Protein AF-A0A2D4ITJ0-F1 (afdb_monomer_lite)

Foldseek 3Di:
DDDDDDDDDDDDDDDDDDDDDDDDDPPPPPQPDWWKFKWFQDDDVVVLVVVVVVLVVVCVVPVVCVVVDDDNVPHIDTDDTGHDDDPVSVVCVVVVPPVPDTIDMDTD

Organism: NCBI:txid129467

pLDDT: mean 70.97, std 22.15, range [31.16, 97.5]

InterPro domains:
  IPR019510 A-kinase anchor protein 7-like, phosphoesterase domain [PF10469] (34-94)
  IPR052641 A-kinase anchor protein 7 isoform gamma [PTHR15934] (6-92)

Radius of gyration: 24.14 Å; chains: 1; bounding box: 30×59×60 Å

Sequence (108 aa):
KCKPSVKKKRKRIAGKGTEEDSTIMKKKKNQDRPNYFISVPITNPKIIDGIQTLQNTIIQKDNRLSKAMIHYGTFHVTLLVMHLSNEEAISKYVFHSEIKCCFKICFV

Secondary structure (DSSP, 8-state):
--PPPPP-PPPP-------------------PPP-EEEEEE---HHHHHHHHHHHHHHHHH-GGGGGGPPPGGG-EEEEEEE---SHHHHHHHHHH---TTT-EEEE-

Structure (mmCIF, N/CA/C/O backbone):
data_AF-A0A2D4ITJ0-F1
#
_entry.id   AF-A0A2D4ITJ0-F1
#
loop_
_atom_site.group_PDB
_atom_site.id
_atom_site.type_symbol
_atom_site.label_atom_id
_atom_site.label_alt_id
_atom_site.label_comp_id
_atom_site.label_asym_id
_atom_site.label_entity_id
_atom_site.label_seq_id
_atom_site.pdbx_PDB_ins_code
_atom_site.Cartn_x
_atom_site.Cartn_y
_atom_site.Cartn_z
_atom_site.occupancy
_atom_site.B_iso_or_equiv
_atom_site.auth_seq_id
_atom_site.auth_comp_id
_atom_site.auth_asym_id
_atom_site.auth_atom_id
_atom_site.pdbx_PDB_model_num
ATOM 1 N N . LYS A 1 1 ? 17.073 -43.453 16.916 1.00 37.25 1 LYS A N 1
ATOM 2 C CA . LYS A 1 1 ? 17.868 -43.082 15.716 1.00 37.25 1 LYS A CA 1
ATOM 3 C C . LYS A 1 1 ? 17.066 -43.483 14.478 1.00 37.25 1 LYS A C 1
ATOM 5 O O . LYS A 1 1 ? 17.015 -44.666 14.170 1.00 37.25 1 LYS A O 1
ATOM 10 N N . CYS A 1 2 ? 16.376 -42.536 13.840 1.00 35.75 2 CYS A N 1
ATOM 11 C CA . CYS A 1 2 ? 15.484 -42.799 12.705 1.00 35.75 2 CYS A CA 1
ATOM 12 C C . CYS A 1 2 ? 16.147 -42.355 11.395 1.00 35.75 2 CYS A C 1
ATOM 14 O O . CYS A 1 2 ? 16.749 -41.286 11.328 1.00 35.75 2 CYS A O 1
ATOM 16 N N . LYS A 1 3 ? 16.089 -43.238 10.396 1.00 40.66 3 LYS A N 1
ATOM 17 C CA . LYS A 1 3 ? 16.784 -43.158 9.105 1.00 40.66 3 LYS A CA 1
ATOM 18 C C . LYS A 1 3 ? 16.234 -42.009 8.234 1.00 40.66 3 LYS A C 1
ATOM 20 O O . LYS A 1 3 ? 15.022 -41.805 8.230 1.00 40.66 3 LYS A O 1
ATOM 25 N N . PRO A 1 4 ? 17.075 -41.293 7.465 1.00 44.66 4 PRO A N 1
ATOM 26 C CA . PRO A 1 4 ? 16.616 -40.230 6.576 1.00 44.66 4 PRO A CA 1
ATOM 27 C C . PRO A 1 4 ? 15.998 -40.786 5.283 1.00 44.66 4 PRO A C 1
ATOM 29 O O . PRO A 1 4 ? 16.589 -41.611 4.587 1.00 44.66 4 PRO A O 1
ATOM 32 N N . SER A 1 5 ? 14.803 -40.295 4.956 1.00 46.69 5 SER A N 1
ATOM 33 C CA . SER A 1 5 ? 14.057 -40.573 3.727 1.00 46.69 5 SER A CA 1
ATOM 34 C C . SER A 1 5 ? 14.753 -39.990 2.491 1.00 46.69 5 SER A C 1
ATOM 36 O O . SER A 1 5 ? 15.097 -38.807 2.442 1.00 46.69 5 SER A O 1
ATOM 38 N N . VAL A 1 6 ? 14.929 -40.838 1.480 1.00 51.19 6 VAL A N 1
ATOM 39 C CA . VAL A 1 6 ? 15.615 -40.578 0.209 1.00 51.19 6 VAL A CA 1
ATOM 40 C C . VAL A 1 6 ? 14.942 -39.444 -0.579 1.00 51.19 6 VAL A C 1
ATOM 42 O O . VAL A 1 6 ? 13.766 -39.516 -0.935 1.00 51.19 6 VAL A O 1
ATOM 45 N N . LYS A 1 7 ? 15.713 -38.393 -0.889 1.00 48.19 7 LYS A N 1
ATOM 46 C CA . LYS A 1 7 ? 15.305 -37.260 -1.736 1.00 48.19 7 LYS A CA 1
ATOM 47 C C . LYS A 1 7 ? 15.137 -37.719 -3.194 1.00 48.19 7 LYS A C 1
ATOM 49 O O . LYS A 1 7 ? 16.079 -38.222 -3.805 1.00 48.19 7 LYS A O 1
ATOM 54 N N . LYS A 1 8 ? 13.949 -37.515 -3.772 1.00 48.59 8 LYS A N 1
ATOM 55 C CA . LYS A 1 8 ? 13.601 -37.887 -5.158 1.00 48.59 8 LYS A CA 1
ATOM 56 C C . LYS A 1 8 ? 14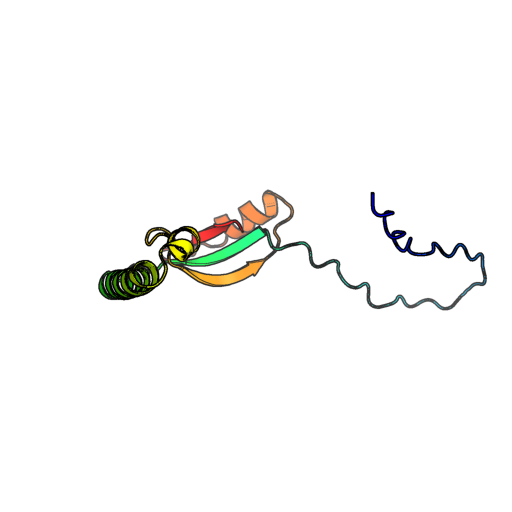.335 -36.970 -6.157 1.00 48.59 8 LYS A C 1
ATOM 58 O O . LYS A 1 8 ? 13.923 -35.841 -6.407 1.00 48.59 8 LYS A O 1
ATOM 63 N N . LYS A 1 9 ? 15.456 -37.454 -6.703 1.00 42.34 9 LYS A N 1
ATOM 64 C CA . LYS A 1 9 ? 16.301 -36.783 -7.709 1.00 42.34 9 LYS A CA 1
ATOM 65 C C . LYS A 1 9 ? 15.599 -36.804 -9.075 1.00 42.34 9 LYS A C 1
ATOM 67 O O . LYS A 1 9 ? 15.314 -37.871 -9.613 1.00 42.34 9 LYS A O 1
ATOM 72 N N . ARG A 1 10 ? 15.286 -35.627 -9.628 1.00 51.53 10 ARG A N 1
ATOM 73 C CA . ARG A 1 10 ? 14.61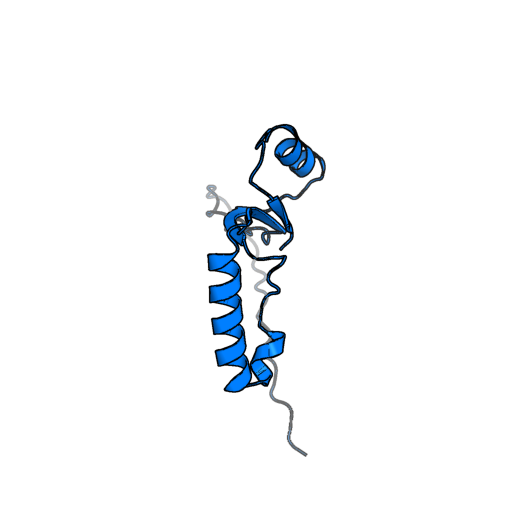1 -35.469 -10.930 1.00 51.53 10 ARG A CA 1
ATOM 74 C C . ARG A 1 10 ? 15.575 -35.865 -12.065 1.00 51.53 10 ARG A C 1
ATOM 76 O O . ARG A 1 10 ? 16.711 -35.401 -12.113 1.00 51.53 10 ARG A O 1
ATOM 83 N N . LYS A 1 11 ? 15.117 -36.777 -12.926 1.00 48.69 11 LYS A N 1
ATOM 84 C CA . LYS A 1 11 ? 15.854 -37.472 -13.997 1.00 48.69 11 LYS A CA 1
ATOM 85 C C . LYS A 1 11 ? 16.205 -36.512 -15.150 1.00 48.69 11 LYS A C 1
ATOM 87 O O . LYS A 1 11 ? 15.303 -35.924 -15.738 1.00 48.69 11 LYS A O 1
ATOM 92 N N . ARG A 1 12 ? 17.497 -36.363 -15.475 1.00 36.53 12 ARG A N 1
ATOM 93 C CA . ARG A 1 12 ? 17.982 -35.756 -16.732 1.00 36.53 12 ARG A CA 1
ATOM 94 C C . ARG A 1 12 ? 17.745 -36.761 -17.863 1.00 36.53 12 ARG A C 1
ATOM 96 O O . ARG A 1 12 ? 18.218 -37.888 -17.755 1.00 36.53 12 ARG A O 1
ATOM 103 N N . ILE A 1 13 ? 17.027 -36.374 -18.914 1.00 44.69 13 ILE A N 1
ATOM 104 C CA . ILE A 1 13 ? 16.948 -37.160 -20.151 1.00 44.69 13 ILE A CA 1
ATOM 105 C C . ILE A 1 13 ? 17.930 -36.533 -21.138 1.00 44.69 13 ILE A C 1
ATOM 107 O O . ILE A 1 13 ? 17.722 -35.417 -21.604 1.00 44.69 13 ILE A O 1
ATOM 111 N N . ALA A 1 14 ? 19.024 -37.249 -21.385 1.00 39.62 14 ALA A N 1
ATOM 112 C CA . ALA A 1 14 ? 19.845 -37.098 -22.574 1.00 39.62 14 ALA A CA 1
ATOM 113 C C . ALA A 1 14 ? 19.187 -37.931 -23.685 1.00 39.62 14 ALA A C 1
ATOM 115 O O . ALA A 1 14 ? 18.907 -39.110 -23.474 1.00 39.62 14 ALA A O 1
ATOM 116 N N . GLY A 1 15 ? 18.910 -37.317 -24.833 1.00 34.59 15 GLY A N 1
ATOM 117 C CA . GLY A 1 15 ? 18.323 -37.972 -25.999 1.00 34.59 15 GLY A CA 1
ATOM 118 C C . GLY A 1 15 ? 18.745 -37.228 -27.260 1.00 34.59 15 GLY A C 1
ATOM 119 O O . GLY A 1 15 ? 18.492 -36.036 -27.392 1.00 34.59 15 GLY A O 1
ATOM 120 N N . LYS A 1 16 ? 19.468 -37.939 -28.119 1.00 35.09 16 LYS A N 1
ATOM 121 C CA . LYS A 1 16 ? 20.209 -37.501 -29.301 1.00 35.09 16 LYS A CA 1
ATOM 122 C C . LYS A 1 16 ? 19.347 -37.738 -30.555 1.00 35.09 16 LYS A C 1
ATOM 124 O O . LYS A 1 16 ? 18.990 -38.883 -30.786 1.00 35.09 16 LYS A O 1
ATOM 129 N N . GLY A 1 17 ? 19.071 -36.665 -31.308 1.00 31.16 17 GLY A N 1
ATOM 130 C CA . GLY A 1 17 ? 18.825 -36.581 -32.764 1.00 31.16 17 GLY A CA 1
ATOM 131 C C . GLY A 1 17 ? 17.637 -37.308 -33.413 1.00 31.16 17 GLY A C 1
ATOM 132 O O . GLY A 1 17 ? 17.665 -38.526 -33.536 1.00 31.16 17 GLY A O 1
ATOM 133 N N . THR A 1 18 ? 16.690 -36.552 -33.984 1.00 33.84 18 THR A N 1
ATOM 134 C CA . THR A 1 18 ? 16.378 -36.566 -35.436 1.00 33.84 18 THR A CA 1
ATOM 135 C C . THR A 1 18 ? 15.613 -35.289 -35.805 1.00 33.84 18 THR A C 1
ATOM 137 O O . THR A 1 18 ? 15.002 -34.659 -34.943 1.00 33.84 18 THR A O 1
ATOM 140 N N . GLU A 1 19 ? 15.783 -34.853 -37.043 1.00 41.38 19 GLU A N 1
ATOM 141 C CA . GLU A 1 19 ? 15.733 -33.468 -37.499 1.00 41.38 19 GLU A CA 1
ATOM 142 C C . GLU A 1 19 ? 14.327 -33.035 -37.990 1.00 41.38 19 GLU A C 1
ATOM 144 O O . GLU A 1 19 ? 13.507 -33.862 -38.375 1.00 41.38 19 GLU A O 1
ATOM 149 N N . GLU A 1 20 ? 14.113 -31.712 -37.982 1.00 43.03 20 GLU A N 1
ATOM 150 C CA . GLU A 1 20 ? 13.203 -30.934 -38.856 1.00 43.03 20 GLU A CA 1
ATOM 151 C C . GLU A 1 20 ? 11.673 -31.022 -38.652 1.00 43.03 20 GLU A C 1
ATOM 153 O O . GLU A 1 20 ? 10.951 -31.637 -39.424 1.00 43.03 20 GLU A O 1
ATOM 158 N N . ASP A 1 21 ? 11.152 -30.249 -37.690 1.00 36.22 21 ASP A N 1
ATOM 159 C CA . ASP A 1 21 ? 10.045 -29.325 -37.994 1.00 36.22 21 ASP A CA 1
ATOM 160 C C . ASP A 1 21 ? 10.104 -28.108 -37.060 1.00 36.22 21 ASP A C 1
ATOM 162 O O . ASP A 1 21 ? 9.934 -28.164 -35.835 1.00 36.22 21 ASP A O 1
ATOM 166 N N . SER A 1 22 ? 10.457 -26.985 -37.662 1.00 43.84 22 SER A N 1
ATOM 167 C CA . SER A 1 22 ? 10.621 -25.687 -37.042 1.00 43.84 22 SER A CA 1
ATOM 168 C C . SER A 1 22 ? 9.285 -24.953 -36.981 1.00 43.84 22 SER A C 1
ATOM 170 O O . SER A 1 22 ? 8.814 -24.451 -37.991 1.00 43.84 22 SER A O 1
ATOM 172 N N . THR A 1 23 ? 8.729 -24.782 -35.781 1.00 44.44 23 THR A N 1
ATOM 173 C CA . THR A 1 23 ? 8.174 -23.496 -35.291 1.00 44.44 23 THR A CA 1
ATOM 174 C C . THR A 1 23 ? 7.833 -23.598 -33.802 1.00 44.44 23 THR A C 1
ATOM 176 O O . THR A 1 23 ? 6.694 -23.588 -33.350 1.00 44.44 23 THR A O 1
ATOM 179 N N . ILE A 1 24 ? 8.908 -23.720 -33.021 1.00 48.53 24 ILE A N 1
ATOM 180 C CA . ILE A 1 24 ? 9.148 -23.019 -31.753 1.00 48.53 24 ILE A CA 1
ATOM 181 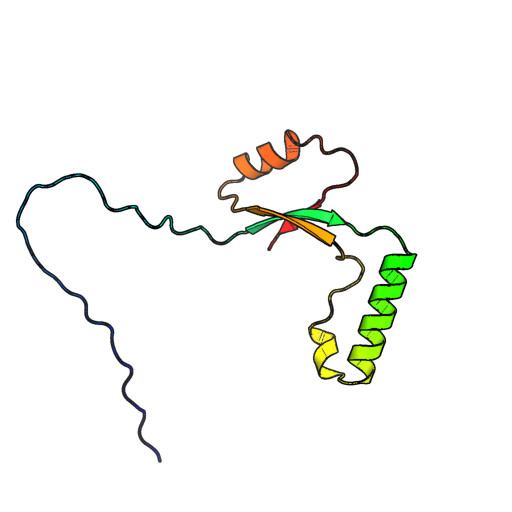C C . ILE A 1 24 ? 7.887 -22.785 -30.905 1.00 48.53 24 ILE A C 1
ATOM 183 O O . ILE A 1 24 ? 7.308 -21.701 -30.843 1.00 48.53 24 ILE A O 1
ATOM 187 N N . MET A 1 25 ? 7.532 -23.847 -30.184 1.00 44.47 25 MET A N 1
ATOM 188 C CA . MET A 1 25 ? 7.156 -23.840 -28.771 1.00 44.47 25 MET A CA 1
ATOM 189 C C . MET A 1 25 ? 7.080 -22.431 -28.174 1.00 44.47 25 MET A C 1
ATOM 191 O O . MET A 1 25 ? 8.115 -21.791 -27.982 1.00 44.47 25 MET A O 1
ATOM 195 N N . LYS A 1 26 ? 5.866 -21.984 -27.821 1.00 49.97 26 LYS A N 1
ATOM 196 C CA . LYS A 1 26 ? 5.619 -20.820 -26.957 1.00 49.97 26 LYS A CA 1
ATOM 197 C C . LYS A 1 26 ? 6.595 -20.881 -25.784 1.00 49.97 26 LYS A C 1
ATOM 199 O O . LYS A 1 26 ? 6.367 -21.607 -24.814 1.00 49.97 26 LYS A O 1
ATOM 204 N N . LYS A 1 27 ? 7.713 -20.159 -25.900 1.00 51.09 27 LYS A N 1
ATOM 205 C CA . LYS A 1 27 ? 8.709 -20.007 -24.848 1.00 51.09 27 LYS A CA 1
ATOM 206 C C . LYS A 1 27 ? 7.892 -19.435 -23.704 1.00 51.09 27 LYS A C 1
ATOM 208 O O . LYS A 1 27 ? 7.410 -18.310 -23.822 1.00 51.09 27 LYS A O 1
ATOM 213 N N . LYS A 1 28 ? 7.627 -20.225 -22.655 1.00 53.50 28 LYS A N 1
ATOM 214 C CA . LYS A 1 28 ? 7.152 -19.671 -21.388 1.00 53.50 28 LYS A CA 1
ATOM 215 C C . LYS A 1 28 ? 8.171 -18.585 -21.089 1.00 53.50 28 LYS A C 1
ATOM 217 O O . LYS A 1 28 ? 9.312 -18.918 -20.775 1.00 53.50 28 LYS A O 1
ATOM 222 N N . LYS A 1 29 ? 7.822 -17.317 -21.345 1.00 59.41 29 LYS A N 1
ATOM 223 C CA . LYS A 1 29 ? 8.639 -16.189 -20.917 1.00 59.41 29 LYS A CA 1
ATOM 224 C C . LYS A 1 29 ? 8.843 -16.501 -19.448 1.00 59.41 29 LYS A C 1
ATOM 226 O O . LYS A 1 29 ? 7.851 -16.638 -18.731 1.00 59.41 29 LYS A O 1
ATOM 231 N N . ASN A 1 30 ? 10.084 -16.743 -19.038 1.00 55.28 30 ASN A N 1
ATOM 232 C CA . ASN A 1 30 ? 10.407 -16.637 -17.630 1.00 55.28 30 ASN A CA 1
ATOM 233 C C . ASN A 1 30 ? 9.937 -15.221 -17.303 1.00 55.28 30 ASN A C 1
ATOM 235 O O . ASN A 1 30 ? 10.503 -14.264 -17.824 1.00 55.28 30 ASN A O 1
ATOM 239 N N . GLN A 1 31 ? 8.770 -15.092 -16.670 1.00 63.53 31 GLN A N 1
ATOM 240 C CA . GLN A 1 31 ? 8.301 -13.793 -16.237 1.00 63.53 31 GLN A CA 1
ATOM 241 C C . GLN A 1 31 ? 9.304 -13.418 -15.168 1.00 63.53 31 GLN A C 1
ATOM 243 O O . GLN A 1 31 ? 9.310 -14.017 -14.091 1.00 63.53 31 GLN A O 1
ATOM 248 N N . ASP A 1 32 ? 10.232 -12.542 -15.542 1.00 77.81 32 ASP A N 1
ATOM 249 C CA . ASP A 1 32 ? 11.213 -12.012 -14.618 1.00 77.81 32 ASP A CA 1
ATOM 250 C C . ASP A 1 32 ? 10.463 -11.501 -13.387 1.00 77.81 32 ASP A C 1
ATOM 252 O O . ASP A 1 32 ? 9.375 -10.920 -13.495 1.00 77.81 32 ASP A O 1
ATOM 256 N N . ARG A 1 33 ? 10.997 -11.811 -12.202 1.00 83.38 33 ARG A N 1
ATOM 257 C CA . ARG A 1 33 ? 10.330 -11.485 -10.942 1.00 83.38 33 ARG A CA 1
ATOM 258 C C . ARG A 1 33 ? 10.114 -9.970 -10.894 1.00 83.38 33 ARG A C 1
ATOM 260 O O . ARG A 1 33 ? 11.096 -9.251 -11.032 1.00 83.38 33 ARG A O 1
ATOM 267 N N . PRO A 1 34 ? 8.889 -9.476 -10.655 1.00 84.88 34 PRO A N 1
ATOM 268 C CA . PRO A 1 34 ? 8.667 -8.043 -10.562 1.00 84.88 34 PRO A CA 1
ATOM 269 C C . PRO A 1 34 ? 9.532 -7.406 -9.477 1.00 84.88 34 PRO A C 1
ATOM 271 O O . PRO A 1 34 ? 9.668 -7.968 -8.389 1.00 84.88 34 PRO A O 1
ATOM 274 N N . ASN A 1 35 ? 10.101 -6.244 -9.784 1.00 88.62 35 ASN A N 1
ATOM 275 C CA . ASN A 1 35 ? 10.975 -5.483 -8.889 1.00 88.62 35 ASN A CA 1
ATOM 276 C C . ASN A 1 35 ? 10.507 -4.036 -8.685 1.00 88.62 35 ASN A C 1
ATOM 278 O O . ASN A 1 35 ? 10.960 -3.391 -7.746 1.00 88.62 35 ASN A O 1
ATOM 282 N N . TYR A 1 36 ? 9.571 -3.541 -9.499 1.00 87.62 36 TYR A N 1
ATOM 283 C CA . TYR A 1 36 ? 8.993 -2.210 -9.343 1.00 87.62 36 TYR A CA 1
ATOM 284 C C . TYR A 1 36 ? 7.478 -2.237 -9.465 1.00 87.62 36 TYR A C 1
ATOM 286 O O . TYR A 1 36 ? 6.890 -3.078 -10.154 1.00 87.62 36 TYR A O 1
ATOM 294 N N . PHE A 1 37 ? 6.841 -1.259 -8.835 1.00 87.44 37 PHE A N 1
ATOM 295 C CA . PHE A 1 37 ? 5.428 -0.999 -9.026 1.00 87.44 37 PHE A CA 1
ATOM 296 C C . PHE A 1 37 ? 5.101 0.494 -8.991 1.00 87.44 37 PHE A C 1
ATOM 298 O O . PHE A 1 37 ? 5.795 1.290 -8.359 1.00 87.44 37 PHE A O 1
ATOM 305 N N . ILE A 1 38 ? 4.018 0.857 -9.675 1.00 86.25 38 ILE A N 1
ATOM 306 C CA . ILE A 1 38 ? 3.404 2.183 -9.633 1.00 86.25 38 ILE A CA 1
ATOM 307 C C . ILE A 1 38 ? 2.323 2.151 -8.564 1.00 86.25 38 ILE A C 1
ATOM 309 O O . ILE A 1 38 ? 1.480 1.249 -8.564 1.00 86.25 38 ILE A O 1
ATOM 313 N N . SER A 1 39 ? 2.326 3.135 -7.670 1.00 87.50 39 SER A N 1
ATOM 314 C CA . SER A 1 39 ? 1.347 3.212 -6.592 1.00 87.50 39 SER A CA 1
ATOM 315 C C . SER A 1 39 ? 0.828 4.615 -6.334 1.00 87.50 39 SER A C 1
ATOM 317 O O . SER A 1 39 ? 1.528 5.589 -6.599 1.00 87.50 39 SER A O 1
ATOM 319 N N . VAL A 1 40 ? -0.385 4.694 -5.787 1.00 89.25 40 VAL A N 1
ATOM 320 C CA . VAL A 1 40 ? -0.994 5.919 -5.260 1.00 89.25 40 VAL A CA 1
ATOM 321 C C . VAL A 1 40 ? -0.911 5.874 -3.731 1.00 89.25 40 VAL A C 1
ATOM 323 O O . VAL A 1 40 ? -1.479 4.951 -3.139 1.00 89.25 40 VAL A O 1
ATOM 326 N N . PRO A 1 41 ? -0.215 6.813 -3.068 1.00 90.00 41 PRO A N 1
ATOM 327 C CA . PRO A 1 41 ? -0.121 6.842 -1.618 1.00 90.00 41 PRO A CA 1
ATOM 328 C C . PRO A 1 41 ? -1.457 7.259 -1.003 1.00 90.00 41 PRO A C 1
ATOM 330 O O . PRO A 1 41 ? -2.180 8.101 -1.542 1.00 90.00 41 PRO A O 1
ATOM 333 N N . ILE A 1 42 ? -1.773 6.694 0.158 1.00 90.06 42 ILE A N 1
ATOM 334 C CA . ILE A 1 42 ? -2.946 7.102 0.930 1.00 90.06 42 ILE A CA 1
ATOM 335 C C . ILE A 1 42 ? -2.559 8.313 1.780 1.00 90.06 42 ILE A C 1
ATOM 337 O O . ILE A 1 42 ? -1.727 8.203 2.673 1.00 90.06 42 ILE A O 1
ATOM 341 N N . THR A 1 43 ? -3.167 9.469 1.506 1.00 90.44 43 THR A N 1
ATOM 342 C CA . THR A 1 43 ? -2.880 10.735 2.211 1.00 90.44 43 THR A CA 1
ATOM 343 C C . THR A 1 43 ? -4.018 11.205 3.111 1.00 90.44 43 THR A C 1
ATOM 345 O O . THR A 1 43 ? -3.813 12.070 3.959 1.00 90.44 43 THR A O 1
ATOM 348 N N . ASN A 1 44 ? -5.226 10.658 2.941 1.00 93.31 44 ASN A N 1
ATOM 349 C CA . ASN A 1 44 ? -6.384 11.074 3.725 1.00 93.31 44 ASN A CA 1
ATOM 350 C C . ASN A 1 44 ? -6.265 10.548 5.171 1.00 93.31 44 ASN A C 1
ATOM 352 O O . ASN A 1 44 ? -6.324 9.328 5.365 1.00 93.31 44 ASN A O 1
ATOM 356 N N . PRO A 1 45 ? -6.173 11.429 6.186 1.00 93.50 45 PRO A N 1
ATOM 357 C CA . PRO A 1 45 ? -5.957 11.023 7.573 1.00 93.50 45 PRO A CA 1
ATOM 358 C C . PRO A 1 45 ? -7.095 10.156 8.115 1.00 93.50 45 PRO A C 1
ATOM 360 O O . PRO A 1 45 ? -6.831 9.186 8.810 1.00 93.50 45 PRO A O 1
ATOM 363 N N . LYS A 1 46 ? -8.349 10.391 7.702 1.00 96.25 46 LYS A N 1
ATOM 364 C CA . LYS A 1 46 ? -9.485 9.563 8.144 1.00 96.25 46 LYS A CA 1
ATOM 365 C C . LYS A 1 46 ? -9.347 8.104 7.706 1.00 96.25 46 LYS A C 1
ATOM 367 O O . LYS A 1 46 ? -9.776 7.200 8.416 1.00 96.25 46 LYS A O 1
ATOM 372 N N . ILE A 1 47 ? -8.765 7.876 6.526 1.00 95.00 47 ILE A N 1
ATOM 373 C CA . ILE A 1 47 ? -8.513 6.524 6.016 1.00 95.00 47 ILE A CA 1
ATOM 374 C C . ILE A 1 47 ? -7.372 5.885 6.810 1.00 95.00 47 ILE A C 1
ATOM 376 O O . ILE A 1 47 ? -7.490 4.735 7.228 1.00 95.00 47 ILE A O 1
ATOM 380 N N . ILE A 1 48 ? -6.296 6.638 7.054 1.00 95.56 48 ILE A N 1
ATOM 381 C CA . ILE A 1 48 ? -5.143 6.181 7.837 1.00 95.56 48 ILE A CA 1
ATOM 382 C C . ILE A 1 48 ? -5.573 5.791 9.260 1.00 95.56 48 ILE A C 1
ATOM 384 O O . ILE A 1 48 ? -5.291 4.672 9.688 1.00 95.56 48 ILE A O 1
ATOM 388 N N . ASP A 1 49 ? -6.330 6.650 9.943 1.00 96.50 49 ASP A N 1
ATOM 389 C CA . ASP A 1 49 ? -6.827 6.427 11.306 1.00 96.50 49 ASP A CA 1
ATOM 390 C C . ASP A 1 49 ? -7.749 5.203 11.390 1.00 96.50 49 ASP A C 1
ATOM 392 O O . ASP A 1 49 ? -7.665 4.399 12.326 1.00 96.50 49 ASP A O 1
ATOM 396 N N . GLY A 1 50 ? -8.615 5.026 10.386 1.00 96.88 50 GLY A N 1
ATOM 397 C CA . GLY A 1 50 ? -9.493 3.862 10.285 1.00 96.88 50 GLY A CA 1
ATOM 398 C C . GLY A 1 50 ? -8.708 2.556 10.137 1.00 96.88 50 GLY A C 1
ATOM 399 O O . GLY A 1 50 ? -8.975 1.589 10.855 1.00 96.88 50 GLY A O 1
ATOM 400 N N . ILE A 1 51 ? -7.698 2.532 9.261 1.00 95.75 51 ILE A N 1
ATOM 401 C CA . ILE A 1 51 ? -6.820 1.365 9.084 1.00 95.75 51 ILE A CA 1
ATOM 402 C C . ILE A 1 51 ? -6.027 1.093 10.365 1.00 95.75 51 ILE A C 1
ATOM 404 O O . ILE A 1 51 ? -5.935 -0.056 10.792 1.00 95.75 51 ILE A O 1
ATOM 408 N N . GLN A 1 52 ? -5.487 2.125 11.012 1.00 95.69 52 GLN A N 1
ATOM 409 C CA . GLN A 1 52 ? -4.707 1.972 12.238 1.00 95.69 52 GLN A CA 1
ATOM 410 C C . GLN A 1 52 ? -5.556 1.416 13.386 1.00 95.69 52 GLN A C 1
ATOM 412 O O . GLN A 1 52 ? -5.122 0.513 14.101 1.00 95.69 52 GLN A O 1
ATOM 417 N N . THR A 1 53 ? -6.794 1.892 13.528 1.00 97.19 53 THR A N 1
ATOM 418 C CA . THR A 1 53 ? -7.747 1.352 14.506 1.00 97.19 53 THR A CA 1
ATOM 419 C C . THR A 1 53 ? -8.007 -0.131 14.251 1.00 97.19 53 THR A C 1
ATOM 421 O O . THR A 1 53 ? -7.921 -0.937 15.177 1.00 97.19 53 THR A O 1
ATOM 424 N N . LEU A 1 54 ? -8.235 -0.514 12.990 1.00 96.50 54 LEU A N 1
ATOM 425 C CA . LEU A 1 54 ? -8.414 -1.911 12.599 1.00 96.50 54 LEU A CA 1
ATOM 426 C C . LEU A 1 54 ? -7.179 -2.768 12.926 1.00 96.50 54 LEU A C 1
ATOM 428 O O . LEU A 1 54 ? -7.317 -3.836 13.526 1.00 96.50 54 LEU A O 1
ATOM 432 N N . GLN A 1 55 ? -5.974 -2.303 12.579 1.00 96.38 55 GLN A N 1
ATOM 433 C CA . GLN A 1 55 ? -4.720 -2.994 12.901 1.00 96.38 55 GLN A CA 1
ATOM 434 C C . GLN A 1 55 ? -4.569 -3.194 14.416 1.00 96.38 55 GLN A C 1
ATOM 436 O O . GLN A 1 55 ? -4.246 -4.296 14.859 1.00 96.38 55 GLN A O 1
ATOM 441 N N . ASN A 1 56 ? -4.872 -2.169 15.216 1.00 96.19 56 ASN A N 1
ATOM 442 C CA . ASN A 1 56 ? -4.815 -2.239 16.676 1.00 96.19 56 ASN A CA 1
ATOM 443 C C . ASN A 1 56 ? -5.791 -3.277 17.237 1.00 96.19 56 ASN A C 1
ATOM 445 O O . ASN A 1 56 ? -5.406 -4.073 18.092 1.00 96.19 56 ASN A O 1
ATOM 449 N N . THR A 1 57 ? -7.031 -3.320 16.740 1.00 97.50 57 THR A N 1
ATOM 450 C CA . THR A 1 57 ? -8.011 -4.334 17.156 1.00 97.50 57 THR A CA 1
ATOM 451 C C . THR A 1 57 ? -7.527 -5.750 16.837 1.00 97.50 57 THR A C 1
ATOM 453 O O . THR A 1 57 ? -7.687 -6.648 17.661 1.00 97.50 57 THR A O 1
ATOM 456 N N . ILE A 1 58 ? -6.892 -5.964 15.681 1.00 96.56 58 ILE A N 1
ATOM 457 C CA . ILE A 1 58 ? -6.338 -7.274 15.304 1.00 96.56 58 ILE A CA 1
ATOM 458 C C . ILE A 1 58 ? -5.165 -7.657 16.218 1.00 96.56 58 ILE A C 1
ATOM 460 O O . ILE A 1 58 ? -5.135 -8.775 16.730 1.00 96.56 58 ILE A O 1
ATOM 464 N N . ILE A 1 59 ? -4.234 -6.733 16.477 1.00 96.62 59 ILE A N 1
ATOM 465 C CA . ILE A 1 59 ? -3.076 -6.966 17.358 1.00 96.62 59 ILE A CA 1
ATOM 466 C C . ILE A 1 59 ? -3.523 -7.273 18.792 1.00 96.62 59 ILE A C 1
ATOM 468 O O . ILE A 1 59 ? -2.964 -8.161 19.431 1.00 96.62 59 ILE A O 1
ATOM 472 N N . GLN A 1 60 ? -4.546 -6.579 19.296 1.00 97.12 60 GLN A N 1
ATOM 473 C CA . GLN A 1 60 ? -5.111 -6.847 20.622 1.00 97.12 60 GLN A CA 1
ATOM 474 C C . GLN A 1 60 ? -5.673 -8.269 20.744 1.00 97.12 60 GLN A C 1
ATOM 476 O O . GLN A 1 60 ? -5.652 -8.839 21.833 1.00 97.12 60 GLN A O 1
ATOM 481 N N . LYS A 1 61 ? -6.180 -8.848 19.648 1.00 96.81 61 LYS A N 1
ATOM 482 C CA . LYS A 1 61 ? -6.677 -10.231 19.615 1.00 96.81 61 LYS A CA 1
ATOM 483 C C . LYS A 1 61 ? -5.548 -11.249 19.467 1.00 96.81 61 LYS A C 1
ATOM 485 O O . LYS A 1 61 ? -5.578 -12.272 20.144 1.00 96.81 61 LYS A O 1
ATOM 490 N N . ASP A 1 62 ? -4.565 -10.977 18.610 1.00 95.62 62 ASP A N 1
ATOM 491 C CA . ASP A 1 62 ? -3.365 -11.802 18.456 1.00 95.62 62 ASP A CA 1
ATOM 492 C C . ASP A 1 62 ? -2.123 -10.937 18.201 1.00 95.62 62 ASP A C 1
ATOM 494 O O . ASP A 1 62 ? -1.857 -10.463 17.092 1.00 95.62 62 ASP A O 1
ATOM 498 N N . ASN A 1 63 ? -1.299 -10.799 19.240 1.00 95.38 63 ASN A N 1
ATOM 499 C CA . ASN A 1 63 ? -0.083 -9.995 19.194 1.00 95.38 63 ASN A CA 1
ATOM 500 C C . ASN A 1 63 ? 0.969 -10.532 18.204 1.00 95.38 63 ASN A C 1
ATOM 502 O O . ASN A 1 63 ? 1.855 -9.794 17.764 1.00 95.38 63 ASN A O 1
ATOM 506 N N . ARG A 1 64 ? 0.896 -11.806 17.803 1.00 96.00 64 ARG A N 1
ATOM 507 C CA . ARG A 1 64 ? 1.840 -12.394 16.836 1.00 96.00 64 ARG A CA 1
ATOM 508 C C . ARG A 1 64 ? 1.700 -11.760 15.452 1.00 96.00 64 ARG A C 1
ATOM 510 O O . ARG A 1 64 ? 2.668 -11.760 14.693 1.00 96.00 64 ARG A O 1
ATOM 517 N N . LEU A 1 65 ? 0.531 -11.188 15.151 1.00 94.94 65 LEU A N 1
ATOM 518 C CA . LEU A 1 65 ? 0.232 -10.512 13.889 1.00 94.94 65 LEU A CA 1
ATOM 519 C C . LEU A 1 65 ? 0.843 -9.110 13.789 1.00 94.94 65 LEU A C 1
ATOM 521 O O . LEU A 1 65 ? 0.894 -8.565 12.690 1.00 94.94 65 LEU A O 1
ATOM 525 N N . SER A 1 66 ? 1.369 -8.546 14.882 1.00 93.12 66 SER A N 1
ATOM 526 C CA . SER A 1 66 ? 2.032 -7.230 14.875 1.00 93.12 66 SER A CA 1
ATOM 527 C C . SER A 1 66 ? 3.137 -7.126 13.818 1.00 93.12 66 SER A C 1
ATOM 529 O O . SER A 1 66 ? 3.223 -6.125 13.116 1.00 93.12 66 SER A O 1
ATOM 531 N N . LYS A 1 67 ? 3.924 -8.194 13.627 1.00 92.69 67 LYS A N 1
ATOM 532 C CA . LYS A 1 67 ? 5.001 -8.259 12.621 1.00 92.69 67 LYS A CA 1
ATOM 533 C C . LYS A 1 67 ? 4.505 -8.268 11.173 1.00 92.69 67 LYS A C 1
ATOM 535 O O . LYS A 1 67 ? 5.296 -8.013 10.273 1.00 92.69 67 LYS A O 1
ATOM 540 N N . ALA A 1 68 ? 3.239 -8.612 10.947 1.00 92.69 68 ALA A N 1
ATOM 541 C CA . ALA A 1 68 ? 2.629 -8.636 9.622 1.00 92.69 68 ALA A CA 1
ATOM 542 C C . ALA A 1 68 ? 1.957 -7.301 9.259 1.00 92.69 68 ALA A C 1
ATOM 544 O O . ALA A 1 68 ? 1.582 -7.107 8.104 1.00 92.69 68 ALA A O 1
ATOM 545 N N . MET A 1 69 ? 1.790 -6.390 10.224 1.00 93.12 69 MET A N 1
ATOM 546 C CA . MET A 1 69 ? 1.157 -5.099 9.977 1.00 93.12 69 MET A CA 1
ATOM 547 C C . MET A 1 69 ? 2.102 -4.163 9.232 1.00 93.12 69 MET A C 1
ATOM 549 O O . MET A 1 69 ? 3.272 -4.005 9.577 1.00 93.12 69 MET A O 1
ATOM 553 N N . ILE A 1 70 ? 1.563 -3.525 8.199 1.00 90.38 70 ILE A N 1
ATOM 554 C CA . ILE A 1 70 ? 2.272 -2.535 7.394 1.00 90.38 70 ILE A CA 1
ATOM 555 C C . ILE A 1 70 ? 2.187 -1.185 8.109 1.00 90.38 70 ILE A C 1
ATOM 557 O O . ILE A 1 70 ? 1.127 -0.816 8.617 1.00 90.38 70 ILE A O 1
ATOM 561 N N . HIS A 1 71 ? 3.300 -0.453 8.148 1.00 90.19 71 HIS A N 1
ATOM 562 C CA . HIS A 1 71 ? 3.361 0.875 8.751 1.00 90.19 71 HIS A CA 1
ATOM 563 C C 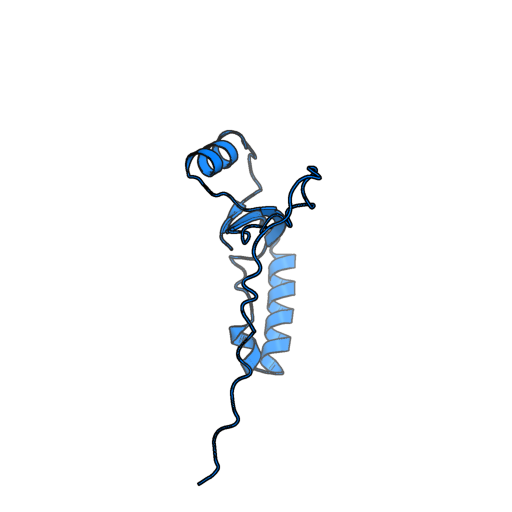. HIS A 1 71 ? 2.557 1.898 7.933 1.00 90.19 71 HIS A C 1
ATOM 565 O O . HIS A 1 71 ? 2.590 1.880 6.705 1.00 90.19 71 HIS A O 1
ATOM 571 N N . TYR A 1 72 ? 1.879 2.837 8.596 1.00 84.12 72 TYR A N 1
ATOM 572 C CA . TYR A 1 72 ? 0.994 3.787 7.911 1.00 84.12 72 TYR A CA 1
ATOM 573 C C . TYR A 1 72 ? 1.714 4.679 6.891 1.00 84.12 72 TYR A C 1
ATOM 575 O O . TYR A 1 72 ? 1.141 5.022 5.859 1.00 84.12 72 TYR A O 1
ATOM 583 N N . GLY A 1 73 ? 2.993 4.999 7.125 1.00 84.94 73 GLY A N 1
ATOM 584 C CA . GLY A 1 73 ? 3.815 5.779 6.195 1.00 84.94 73 GLY A CA 1
ATOM 585 C C . GLY A 1 73 ? 4.070 5.096 4.846 1.00 84.94 73 GLY A C 1
ATOM 586 O O . GLY A 1 73 ? 4.560 5.739 3.920 1.00 84.94 73 GLY A O 1
ATOM 587 N N . THR A 1 74 ? 3.741 3.808 4.714 1.00 89.19 74 THR A N 1
ATOM 588 C CA . THR A 1 74 ? 3.879 3.053 3.466 1.00 89.19 74 THR A CA 1
ATOM 589 C C . THR A 1 74 ? 2.540 2.620 2.883 1.00 89.19 74 THR A C 1
ATOM 591 O O . THR A 1 74 ? 2.531 1.827 1.947 1.00 89.19 74 THR A O 1
ATOM 594 N N . PHE A 1 75 ? 1.404 3.129 3.369 1.00 91.50 75 PHE A N 1
ATOM 595 C CA . PHE A 1 75 ? 0.105 2.808 2.783 1.00 91.50 75 PHE A CA 1
ATOM 596 C C . PHE A 1 75 ? -0.026 3.346 1.359 1.00 91.50 75 PHE A C 1
ATOM 598 O O . PHE A 1 75 ? 0.108 4.542 1.095 1.00 91.50 75 PHE A O 1
ATOM 605 N N . HIS A 1 76 ? -0.318 2.440 0.433 1.00 92.25 76 HIS A N 1
ATOM 606 C CA . HIS A 1 76 ? -0.478 2.763 -0.972 1.00 92.25 76 HIS A CA 1
ATOM 607 C C . HIS A 1 76 ? -1.392 1.754 -1.666 1.00 92.25 76 HIS A C 1
ATOM 609 O O . HIS A 1 76 ? -1.521 0.606 -1.243 1.00 92.25 76 HIS A O 1
ATOM 615 N N . VAL A 1 77 ? -2.000 2.185 -2.766 1.00 90.56 77 VAL A N 1
ATOM 616 C CA . VAL A 1 77 ? -2.704 1.316 -3.708 1.00 90.56 77 VAL A CA 1
ATOM 617 C C . VAL A 1 77 ? -1.779 1.057 -4.886 1.00 90.56 77 VAL A C 1
ATOM 619 O O . VAL A 1 77 ? -1.347 1.997 -5.550 1.00 90.56 77 VAL A O 1
ATOM 622 N N . THR A 1 78 ? -1.461 -0.205 -5.153 1.00 90.38 78 THR A N 1
ATOM 623 C CA . THR A 1 78 ? -0.655 -0.599 -6.312 1.00 90.38 78 THR A CA 1
ATOM 624 C C . THR A 1 78 ? -1.511 -0.597 -7.576 1.00 90.38 78 THR A C 1
ATOM 626 O O . THR A 1 78 ? -2.509 -1.308 -7.648 1.00 90.38 78 THR A O 1
ATOM 629 N N . LEU A 1 79 ? -1.111 0.181 -8.583 1.00 88.19 79 LEU A N 1
ATOM 630 C CA . LEU A 1 79 ? -1.802 0.282 -9.871 1.00 88.19 79 LEU A CA 1
ATOM 631 C C . LEU A 1 79 ? -1.199 -0.651 -10.930 1.00 88.19 79 LEU A C 1
ATOM 633 O O . LEU A 1 79 ? -1.930 -1.241 -11.721 1.00 88.19 79 LEU A O 1
ATOM 637 N N . LEU A 1 80 ? 0.130 -0.789 -10.956 1.00 84.50 80 LEU A N 1
ATOM 638 C CA . LEU A 1 80 ? 0.840 -1.603 -11.946 1.00 84.50 80 LEU A CA 1
ATOM 639 C C . LEU A 1 80 ? 2.105 -2.214 -11.345 1.00 84.50 80 LEU A C 1
ATOM 641 O O . LEU A 1 80 ? 2.846 -1.520 -10.660 1.00 84.50 80 LEU A O 1
ATOM 645 N N . VAL A 1 81 ? 2.375 -3.483 -11.653 1.00 86.94 81 VAL A N 1
ATOM 646 C CA . VAL A 1 81 ? 3.562 -4.235 -11.215 1.00 86.94 81 VAL A CA 1
ATOM 647 C C . VAL A 1 81 ? 4.387 -4.621 -12.443 1.00 86.94 81 VAL A C 1
ATOM 649 O O . VAL A 1 81 ? 3.836 -5.128 -13.420 1.00 86.94 81 VAL A O 1
ATOM 652 N N . MET A 1 82 ? 5.698 -4.378 -12.417 1.00 83.94 82 MET A N 1
ATOM 653 C CA . MET A 1 82 ? 6.580 -4.589 -13.568 1.00 83.94 82 MET A CA 1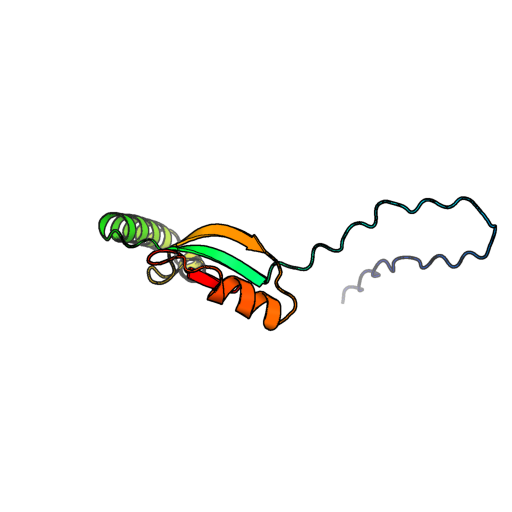
ATOM 654 C C . MET A 1 82 ? 7.988 -5.052 -13.171 1.00 83.94 82 MET A C 1
ATOM 656 O O . MET A 1 82 ? 8.407 -4.931 -12.019 1.00 83.94 82 MET A O 1
ATOM 660 N N . HIS A 1 83 ? 8.721 -5.580 -14.155 1.00 85.19 83 HIS A N 1
ATOM 661 C CA . HIS A 1 83 ? 10.151 -5.851 -14.040 1.00 85.19 83 HIS A CA 1
ATOM 662 C C . HIS A 1 83 ? 10.944 -4.859 -14.899 1.00 85.19 83 HIS A C 1
ATOM 664 O O . HIS A 1 83 ? 10.733 -4.787 -16.111 1.00 85.19 83 HIS A O 1
ATOM 670 N N . LEU A 1 84 ? 11.850 -4.107 -14.277 1.00 82.94 84 LEU A N 1
ATOM 671 C CA . LEU A 1 84 ? 12.792 -3.212 -14.945 1.00 82.94 84 LEU A CA 1
ATOM 672 C C . LEU A 1 84 ? 14.206 -3.777 -14.788 1.00 82.94 84 LEU A C 1
ATOM 674 O O . LEU A 1 84 ? 14.746 -3.789 -13.684 1.00 82.94 84 LEU A O 1
ATOM 678 N N . SER A 1 85 ? 14.790 -4.256 -15.890 1.00 80.62 85 SER A N 1
ATOM 679 C CA . SER A 1 85 ? 16.085 -4.957 -15.885 1.00 80.62 85 SER A CA 1
ATOM 680 C C . SER A 1 85 ? 17.311 -4.043 -16.020 1.00 80.62 85 SER A C 1
ATOM 682 O O . SER A 1 85 ? 18.422 -4.522 -15.826 1.00 80.62 85 SER A O 1
ATOM 684 N N . ASN A 1 86 ? 17.139 -2.775 -16.415 1.00 80.00 86 ASN A N 1
ATOM 685 C CA . ASN A 1 86 ? 18.244 -1.853 -16.717 1.00 80.00 86 ASN A CA 1
ATOM 686 C C . ASN A 1 86 ? 17.983 -0.444 -16.153 1.00 80.00 86 ASN A C 1
ATOM 688 O O . ASN A 1 86 ? 16.836 0.012 -16.133 1.00 80.00 86 ASN A O 1
ATOM 692 N N . GLU A 1 87 ? 19.045 0.262 -15.761 1.00 74.12 87 GLU A N 1
ATOM 693 C CA . GLU A 1 87 ? 18.997 1.622 -15.201 1.00 74.12 87 GLU A CA 1
ATOM 694 C C . GLU A 1 87 ? 18.429 2.645 -16.191 1.00 74.12 87 GLU A C 1
ATOM 696 O O . GLU A 1 87 ? 17.653 3.516 -15.807 1.00 74.12 87 GLU A O 1
ATOM 701 N N . GLU A 1 88 ? 18.711 2.494 -17.486 1.00 73.44 88 GLU A N 1
ATOM 702 C CA . GLU A 1 88 ? 18.140 3.347 -18.537 1.00 73.44 88 GLU A CA 1
ATOM 703 C C . GLU A 1 88 ? 16.618 3.207 -18.643 1.00 73.44 88 GLU A C 1
ATOM 705 O O . GLU A 1 88 ? 15.917 4.184 -18.905 1.00 73.44 88 GLU A O 1
ATOM 710 N N . ALA A 1 89 ? 16.086 2.000 -18.412 1.00 70.69 89 ALA A N 1
ATOM 711 C CA . ALA A 1 89 ? 14.645 1.782 -18.400 1.00 70.69 89 ALA A CA 1
ATOM 712 C C . ALA A 1 89 ? 14.023 2.489 -17.193 1.00 70.69 89 ALA A C 1
ATOM 714 O O . ALA A 1 89 ? 13.039 3.206 -17.355 1.00 70.69 89 ALA A O 1
ATOM 715 N N . ILE A 1 90 ? 14.633 2.351 -16.011 1.00 73.94 90 ILE A N 1
ATOM 716 C CA . ILE A 1 90 ? 14.206 3.048 -14.790 1.00 73.94 90 ILE A CA 1
ATOM 717 C C . ILE A 1 90 ? 14.210 4.558 -15.027 1.00 73.94 90 ILE A C 1
ATOM 719 O O . ILE A 1 90 ? 13.185 5.202 -14.836 1.00 73.94 90 ILE A O 1
ATOM 723 N N . SER A 1 91 ? 15.322 5.097 -15.523 1.00 71.62 91 SER A N 1
ATOM 724 C CA . SER A 1 91 ? 15.483 6.500 -15.896 1.00 71.62 91 SER A CA 1
ATOM 725 C C . SER A 1 91 ? 14.370 6.943 -16.851 1.00 71.62 91 SER A C 1
ATOM 727 O O . SER A 1 91 ? 13.619 7.864 -16.546 1.00 71.62 91 SER A O 1
ATOM 729 N N . LYS A 1 92 ? 14.134 6.221 -17.949 1.00 71.44 92 LYS A N 1
ATOM 730 C CA . LYS A 1 92 ? 13.074 6.557 -18.907 1.00 71.44 92 LYS A CA 1
ATOM 731 C C . LYS A 1 92 ? 11.679 6.583 -18.275 1.00 71.44 92 LYS A C 1
ATOM 733 O O . LYS A 1 92 ? 10.917 7.504 -18.558 1.00 71.44 92 LYS A O 1
ATOM 738 N N . TYR A 1 93 ? 11.336 5.616 -17.424 1.00 68.38 93 TYR A N 1
ATOM 739 C CA . TYR A 1 93 ? 10.039 5.600 -16.737 1.00 68.38 93 TYR A CA 1
ATOM 740 C C . TYR A 1 93 ? 9.933 6.680 -15.659 1.00 68.38 93 TYR A C 1
ATOM 742 O O . TYR A 1 93 ? 8.856 7.228 -15.476 1.00 68.38 93 TYR A O 1
ATOM 750 N N . VAL A 1 94 ? 11.023 7.026 -14.978 1.00 63.41 94 VAL A N 1
ATOM 751 C CA . VAL A 1 94 ? 11.037 8.075 -13.950 1.00 63.41 94 VAL A CA 1
ATOM 752 C C . VAL A 1 94 ? 10.985 9.473 -14.580 1.00 63.41 94 VAL A C 1
ATOM 754 O O . VAL A 1 94 ? 10.228 10.312 -14.106 1.00 63.41 94 VAL A O 1
ATOM 757 N N . PHE A 1 95 ? 11.737 9.724 -15.658 1.00 53.44 95 PHE A N 1
ATOM 758 C CA . PHE A 1 95 ? 11.850 11.044 -16.294 1.00 53.44 95 PHE A CA 1
ATOM 759 C C . PHE A 1 95 ? 10.744 11.344 -17.313 1.00 53.44 95 PHE A C 1
ATOM 761 O O . PHE A 1 95 ? 10.320 12.490 -17.414 1.00 53.44 95 PHE A O 1
ATOM 768 N N . HIS A 1 96 ? 10.259 10.353 -18.074 1.00 53.84 96 HIS A N 1
ATOM 769 C CA . HIS A 1 96 ? 9.169 10.580 -19.037 1.00 53.84 96 HIS A CA 1
ATOM 770 C C . HIS A 1 96 ? 7.794 10.580 -18.362 1.00 53.84 96 HIS A C 1
ATOM 772 O O . HIS A 1 96 ? 6.834 11.149 -18.879 1.00 53.84 96 HIS A O 1
ATOM 778 N N . SER A 1 97 ? 7.681 9.958 -17.188 1.00 48.31 97 SER A N 1
ATOM 779 C CA . SER A 1 97 ? 6.526 10.171 -16.334 1.00 48.31 97 SER A CA 1
ATOM 780 C C . SER A 1 97 ? 6.748 11.478 -15.565 1.00 48.31 97 SER A C 1
ATOM 782 O O . SER A 1 97 ? 7.111 11.492 -14.392 1.00 48.31 97 SER A O 1
ATOM 784 N N . GLU A 1 98 ? 6.454 12.611 -16.208 1.00 44.44 98 GLU A N 1
ATOM 785 C CA . GLU A 1 98 ? 5.941 13.788 -15.496 1.00 44.44 98 GLU A CA 1
ATOM 786 C C . GLU A 1 98 ? 4.560 13.448 -14.900 1.00 44.44 98 GLU A C 1
ATOM 788 O O . GLU A 1 98 ? 3.549 14.105 -15.148 1.00 44.44 98 GLU A O 1
ATOM 793 N N . ILE A 1 99 ? 4.485 12.389 -14.095 1.00 48.19 99 ILE A N 1
ATOM 794 C CA . ILE A 1 99 ? 3.340 12.092 -13.255 1.00 48.19 99 ILE A CA 1
ATOM 795 C C . ILE A 1 99 ? 3.457 13.036 -12.056 1.00 48.19 99 ILE A C 1
ATOM 797 O O . ILE A 1 99 ? 3.839 12.681 -10.940 1.00 48.19 99 ILE A O 1
ATOM 801 N N . LYS A 1 100 ? 3.204 14.313 -12.342 1.00 40.97 100 LYS A N 1
ATOM 802 C CA . LYS A 1 100 ? 3.134 15.394 -11.374 1.00 40.97 100 LYS A CA 1
ATOM 803 C C . LYS A 1 100 ? 2.091 15.007 -10.314 1.00 40.97 100 LYS A C 1
ATOM 805 O O . LYS A 1 100 ? 0.925 14.777 -10.615 1.00 40.97 100 LYS A O 1
ATOM 810 N N . CYS A 1 101 ? 2.555 14.955 -9.068 1.00 39.03 101 CYS A N 1
ATOM 811 C CA . CYS A 1 101 ? 1.813 15.001 -7.803 1.00 39.03 101 CYS A CA 1
ATOM 812 C C . CYS A 1 101 ? 1.367 13.727 -7.058 1.00 39.03 101 CYS A C 1
ATOM 814 O O . CYS A 1 101 ? 1.248 13.842 -5.840 1.00 39.03 101 CYS A O 1
ATOM 816 N N . CYS A 1 102 ? 1.144 12.539 -7.642 1.00 46.28 102 CYS A N 1
ATOM 817 C CA . CYS A 1 102 ? 0.494 11.466 -6.845 1.00 46.28 102 CYS A CA 1
ATOM 818 C C . CYS A 1 102 ? 1.028 10.038 -6.963 1.00 46.28 102 CYS A C 1
ATOM 820 O O . CYS A 1 102 ? 0.475 9.169 -6.299 1.00 46.28 102 CYS A O 1
ATOM 822 N N . PHE A 1 103 ? 2.065 9.749 -7.749 1.00 50.59 103 PHE A N 1
ATOM 823 C CA . PHE A 1 103 ? 2.466 8.355 -7.959 1.00 50.59 103 PHE A CA 1
ATOM 824 C C . PHE A 1 103 ? 3.891 8.097 -7.482 1.00 50.59 103 PHE A C 1
ATOM 826 O O . PHE A 1 103 ? 4.833 8.765 -7.901 1.00 50.59 103 PHE A O 1
ATOM 833 N N . LYS A 1 104 ? 4.047 7.125 -6.578 1.00 59.50 104 LYS A N 1
ATOM 834 C CA . LYS A 1 104 ? 5.347 6.703 -6.051 1.00 59.50 104 LYS A CA 1
ATOM 835 C C . LYS A 1 104 ? 5.732 5.385 -6.711 1.00 59.50 104 LYS A C 1
ATOM 837 O O . LYS A 1 104 ? 4.982 4.407 -6.631 1.00 59.50 104 LYS A O 1
ATOM 842 N N . ILE A 1 105 ? 6.886 5.382 -7.379 1.00 56.78 105 ILE A N 1
ATOM 843 C CA . ILE A 1 105 ? 7.541 4.148 -7.814 1.00 56.78 105 ILE A CA 1
ATOM 844 C C . ILE A 1 105 ? 8.223 3.558 -6.584 1.00 56.78 105 ILE A C 1
ATOM 846 O O . ILE A 1 105 ? 9.045 4.212 -5.941 1.00 56.78 105 ILE A O 1
ATOM 850 N N . CYS A 1 106 ? 7.848 2.333 -6.250 1.00 60.00 106 CYS A N 1
ATOM 851 C CA . CYS A 1 106 ? 8.340 1.617 -5.083 1.00 60.00 106 CYS A CA 1
ATOM 852 C C . CYS A 1 106 ? 8.944 0.277 -5.520 1.00 60.00 106 CYS A C 1
ATOM 854 O O . CYS A 1 106 ? 8.551 -0.289 -6.545 1.00 60.00 106 CYS A O 1
ATOM 856 N N . PHE A 1 107 ? 9.921 -0.198 -4.750 1.00 54.31 107 PHE A N 1
ATOM 857 C CA . PHE A 1 107 ? 10.614 -1.465 -4.985 1.00 54.31 107 PHE A CA 1
ATOM 858 C C . PHE A 1 107 ? 9.877 -2.618 -4.283 1.00 54.31 107 PHE A C 1
ATOM 860 O O . PHE A 1 107 ? 9.316 -2.404 -3.205 1.00 54.31 107 PHE A O 1
ATOM 867 N N . VAL A 1 108 ? 9.854 -3.803 -4.908 1.00 54.50 108 VAL A N 1
ATOM 868 C CA . VAL A 1 108 ? 9.231 -5.039 -4.372 1.00 54.50 108 VAL A CA 1
ATOM 869 C C . VAL A 1 108 ? 10.130 -5.745 -3.364 1.00 54.50 108 VAL A C 1
ATOM 871 O O . VAL A 1 108 ? 11.334 -5.913 -3.655 1.00 54.50 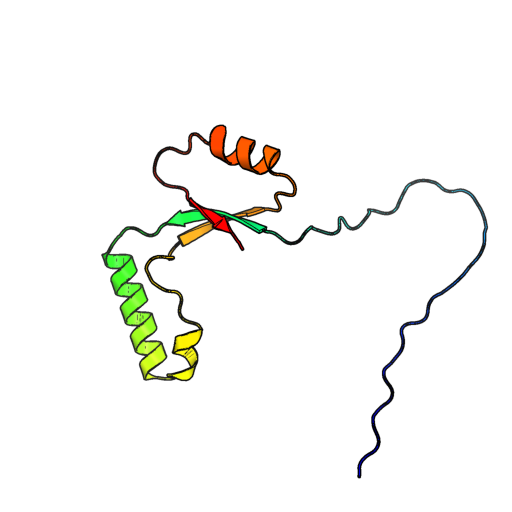108 VAL A O 1
#